Protein AF-B2J9I6-F1 (afdb_monomer_lite)

Radius of gyration: 10.82 Å; chains: 1; bounding box: 23×18×29 Å

Foldseek 3Di:
DEQADVPRPGRADWDDPDPPDDTDHCVVVVVQDDDDDPPDGHCVVSVVVVVVVVDDYD

Secondary structure (DSSP, 8-state):
-BSS-TT----S-EE-SSTTSPPEEGGG-TTT--PPPTTSPTTHHHHHHHHHTTPPP-

Structure (mmCIF, N/CA/C/O backbone):
data_AF-B2J9I6-F1
#
_entry.id   AF-B2J9I6-F1
#
loop_
_atom_site.group_PDB
_atom_site.id
_atom_site.type_symbol
_atom_site.label_atom_id
_atom_site.label_alt_id
_atom_site.label_comp_id
_atom_site.label_asym_id
_atom_site.label_entity_id
_atom_site.label_seq_id
_atom_site.pdbx_PDB_ins_code
_atom_site.Cartn_x
_atom_site.Cartn_y
_atom_site.Cartn_z
_atom_site.occupancy
_atom_site.B_iso_or_equiv
_atom_si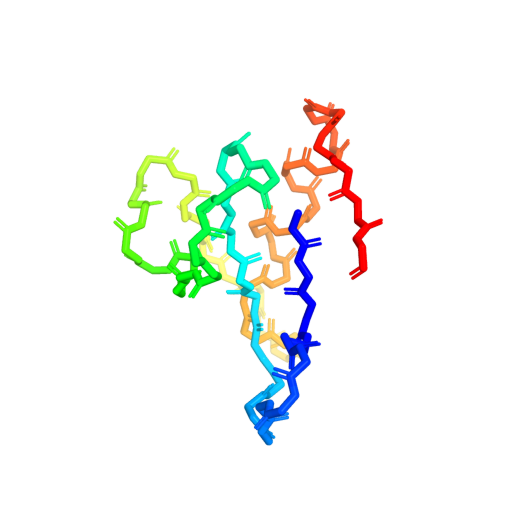te.auth_seq_id
_atom_site.auth_comp_id
_atom_site.auth_asym_id
_atom_site.auth_atom_id
_atom_site.pdbx_PDB_model_num
ATOM 1 N N . MET A 1 1 ? -3.448 2.019 4.599 1.00 95.38 1 MET A N 1
ATOM 2 C CA . MET A 1 1 ? -2.223 1.569 3.905 1.00 95.38 1 MET A CA 1
ATOM 3 C C . MET A 1 1 ? -1.026 2.292 4.484 1.00 95.38 1 MET A C 1
ATOM 5 O O . MET A 1 1 ? -1.212 3.384 4.999 1.00 95.38 1 MET A O 1
ATOM 9 N N . THR A 1 2 ? 0.158 1.695 4.430 1.00 95.31 2 THR A N 1
ATOM 10 C CA . THR A 1 2 ? 1.414 2.316 4.875 1.00 95.31 2 THR A CA 1
ATOM 11 C C . THR A 1 2 ? 2.590 1.738 4.090 1.00 95.31 2 THR A C 1
ATOM 13 O O . THR A 1 2 ? 2.494 0.622 3.586 1.00 95.31 2 THR A O 1
ATOM 16 N N . TRP A 1 3 ? 3.686 2.484 3.976 1.00 93.88 3 TRP A N 1
ATOM 17 C CA . TRP A 1 3 ? 4.924 2.026 3.327 1.00 93.88 3 TRP A CA 1
ATOM 18 C C . TRP A 1 3 ? 5.912 1.385 4.299 1.00 93.88 3 TRP A C 1
ATOM 20 O O . TRP A 1 3 ? 6.825 0.681 3.879 1.00 93.88 3 TRP A O 1
ATOM 30 N N . ARG A 1 4 ? 5.749 1.655 5.596 1.00 91.56 4 ARG A N 1
ATOM 31 C CA . ARG A 1 4 ? 6.605 1.119 6.648 1.00 91.56 4 ARG A CA 1
ATOM 32 C C . ARG A 1 4 ? 5.782 0.946 7.922 1.00 91.56 4 ARG A C 1
ATOM 34 O O . ARG A 1 4 ? 5.610 1.908 8.671 1.00 91.56 4 ARG A O 1
ATOM 41 N N . PRO A 1 5 ? 5.258 -0.262 8.174 1.00 89.56 5 PRO A N 1
ATOM 42 C CA . PRO A 1 5 ? 4.606 -0.575 9.43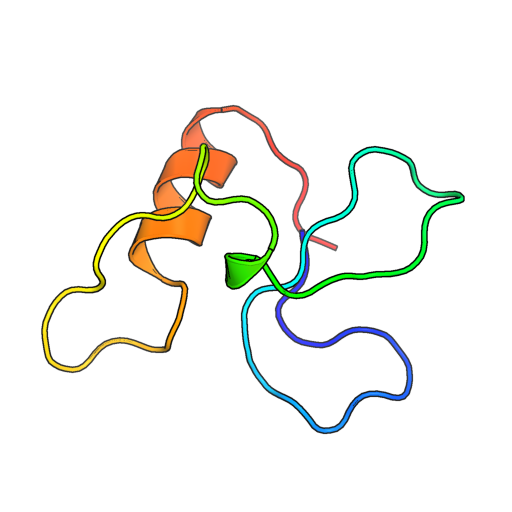5 1.00 89.56 5 PRO A CA 1
ATOM 43 C C . PRO A 1 5 ? 5.523 -0.274 10.634 1.00 89.56 5 PRO A C 1
ATOM 45 O O . PRO A 1 5 ? 6.740 -0.455 10.526 1.00 89.56 5 PRO A O 1
ATOM 48 N N . PRO A 1 6 ? 4.974 0.131 11.794 1.00 87.31 6 PRO A N 1
ATOM 49 C CA . PRO A 1 6 ? 5.765 0.311 13.008 1.00 87.31 6 PRO A CA 1
ATOM 50 C C . PRO A 1 6 ? 6.571 -0.950 13.343 1.00 87.31 6 PRO A C 1
ATOM 52 O O . PRO A 1 6 ? 6.016 -2.045 13.394 1.00 87.31 6 PRO A O 1
ATOM 55 N N . GLY A 1 7 ? 7.879 -0.794 13.555 1.00 86.50 7 GLY A N 1
ATOM 56 C CA . GLY A 1 7 ? 8.787 -1.908 13.853 1.00 86.50 7 GLY A CA 1
ATOM 57 C C . GLY A 1 7 ? 9.259 -2.718 12.638 1.00 86.50 7 GLY A C 1
ATOM 58 O O . GLY A 1 7 ? 10.038 -3.648 12.823 1.00 86.50 7 GLY A O 1
ATO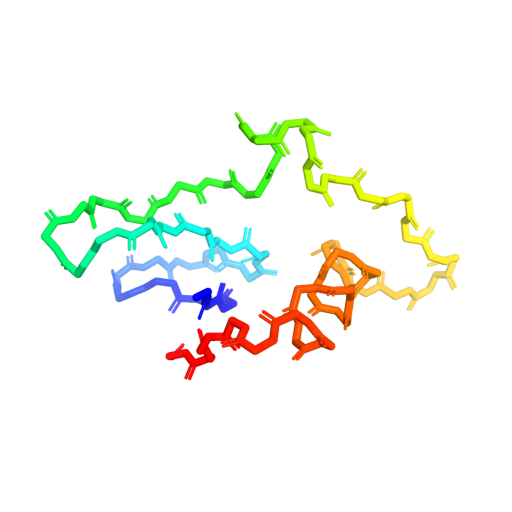M 59 N N . SER A 1 8 ? 8.842 -2.371 11.414 1.00 85.44 8 SER A N 1
ATOM 60 C CA . SER A 1 8 ? 9.341 -3.003 10.186 1.00 85.44 8 SER A CA 1
ATOM 61 C C . SER A 1 8 ? 10.492 -2.211 9.558 1.00 85.44 8 SER A C 1
ATOM 63 O O . SER A 1 8 ? 10.458 -0.979 9.487 1.00 85.44 8 SER A O 1
ATOM 65 N N . SER A 1 9 ? 11.507 -2.926 9.070 1.00 82.69 9 SER A N 1
ATOM 66 C CA . SER A 1 9 ? 12.573 -2.389 8.213 1.00 82.69 9 SER A CA 1
ATOM 67 C C . SER A 1 9 ? 12.216 -2.446 6.722 1.00 82.69 9 SER A C 1
ATOM 69 O O . SER A 1 9 ? 12.886 -1.817 5.900 1.00 82.69 9 SER A O 1
ATOM 71 N N . GLU A 1 10 ? 11.151 -3.166 6.363 1.00 82.62 10 GLU A N 1
ATOM 72 C CA . GLU A 1 10 ? 10.697 -3.315 4.986 1.00 82.62 10 GLU A CA 1
ATOM 73 C C . GLU A 1 10 ? 10.056 -2.014 4.490 1.00 82.62 10 GLU A C 1
ATOM 75 O O . GLU A 1 10 ? 9.231 -1.402 5.171 1.00 82.62 10 GLU A O 1
ATOM 80 N N . SER A 1 11 ? 10.455 -1.580 3.294 1.00 83.25 11 SER A N 1
ATOM 81 C CA . SER A 1 11 ? 9.925 -0.377 2.644 1.00 83.25 11 SER A CA 1
ATOM 82 C C . SER A 1 11 ? 9.102 -0.772 1.418 1.00 83.25 11 SER A C 1
ATOM 84 O O . SER A 1 11 ? 9.504 -0.527 0.283 1.00 83.25 11 SER A O 1
ATOM 86 N N . ALA A 1 12 ? 7.966 -1.420 1.672 1.00 90.06 12 ALA A N 1
ATOM 87 C CA . ALA A 1 12 ? 7.006 -1.880 0.670 1.00 90.06 12 ALA A CA 1
ATOM 88 C C . ALA A 1 12 ? 5.570 -1.574 1.122 1.00 90.06 12 ALA A C 1
ATOM 90 O O . ALA A 1 12 ? 5.308 -1.327 2.304 1.00 90.06 12 ALA A O 1
ATOM 91 N N . LEU A 1 13 ? 4.613 -1.583 0.191 1.00 95.75 13 LEU A N 1
ATOM 92 C CA . LEU A 1 13 ? 3.224 -1.266 0.516 1.00 95.75 13 LEU A CA 1
ATOM 93 C C . LEU A 1 13 ? 2.584 -2.342 1.411 1.00 95.75 13 LEU A C 1
ATOM 95 O O . LEU A 1 13 ? 2.505 -3.518 1.062 1.00 95.75 13 LEU A O 1
ATOM 99 N N . HIS A 1 14 ? 2.034 -1.913 2.541 1.00 96.38 14 HIS A N 1
ATOM 100 C CA . HIS A 1 14 ? 1.279 -2.747 3.465 1.00 96.38 14 HIS A CA 1
ATOM 101 C C . HIS A 1 14 ? -0.162 -2.261 3.602 1.00 96.38 14 HIS A C 1
ATOM 103 O O . HIS A 1 14 ? -0.452 -1.059 3.683 1.00 96.38 14 HIS A O 1
ATOM 109 N N . LEU A 1 15 ? -1.084 -3.217 3.664 1.00 96.94 15 LEU A N 1
ATOM 110 C CA . LEU A 1 15 ? -2.520 -2.996 3.748 1.00 96.94 15 LEU A CA 1
ATOM 111 C C . LEU A 1 15 ? -3.086 -3.618 5.027 1.00 96.94 1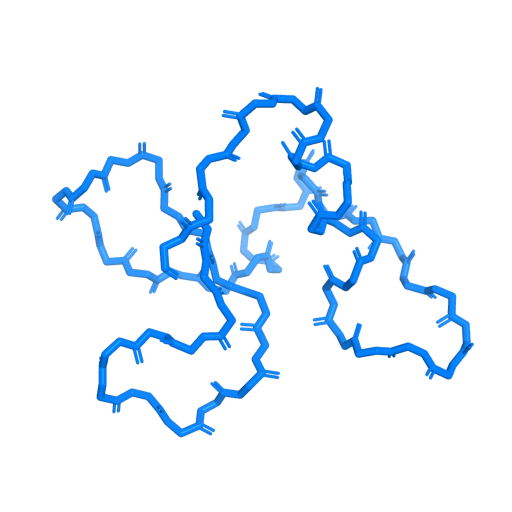5 LEU A C 1
ATOM 113 O O . LEU A 1 15 ? -2.579 -4.609 5.548 1.00 96.94 15 LEU A O 1
ATOM 117 N N . ARG A 1 16 ? -4.157 -3.000 5.518 1.00 96.44 16 ARG A N 1
ATOM 118 C CA . ARG A 1 16 ? -5.084 -3.538 6.515 1.00 96.44 16 ARG A CA 1
ATOM 119 C C . ARG A 1 16 ? -6.434 -2.874 6.290 1.00 96.44 16 ARG A C 1
ATOM 121 O O . ARG A 1 16 ? -6.460 -1.701 5.899 1.00 96.44 16 ARG A O 1
ATOM 128 N N . HIS A 1 17 ? -7.527 -3.588 6.514 1.00 94.69 17 HIS A N 1
ATOM 129 C CA . HIS A 1 17 ? -8.874 -3.047 6.328 1.00 94.69 17 HIS A CA 1
ATOM 130 C C . HIS A 1 17 ? -9.373 -2.373 7.599 1.00 94.69 17 HIS A C 1
ATOM 132 O O . HIS A 1 17 ? -10.054 -1.351 7.529 1.00 94.69 17 HIS A O 1
ATOM 138 N N . LYS A 1 18 ? -8.996 -2.912 8.761 1.00 94.44 18 LYS A N 1
ATOM 139 C CA . LYS A 1 18 ? -9.350 -2.370 10.077 1.00 94.44 18 LYS A CA 1
ATOM 140 C C . LYS A 1 18 ? -8.106 -1.944 10.844 1.00 94.44 18 LYS A C 1
ATOM 142 O O . LYS A 1 18 ? -7.041 -2.539 10.721 1.00 94.44 18 LYS A O 1
ATOM 147 N N . ALA A 1 19 ? -8.245 -0.934 11.701 1.00 91.19 19 ALA A N 1
ATOM 148 C CA . ALA A 1 19 ? -7.140 -0.455 12.534 1.00 91.19 19 ALA A CA 1
ATOM 149 C C . ALA A 1 19 ? -6.647 -1.494 13.564 1.00 91.19 19 ALA A C 1
ATOM 151 O O . ALA A 1 19 ? -5.516 -1.389 14.031 1.00 91.19 19 ALA A O 1
ATOM 152 N N . SER A 1 20 ? -7.476 -2.487 13.898 1.00 92.94 20 SER A N 1
ATOM 153 C CA . SER A 1 20 ? -7.135 -3.601 14.788 1.00 92.94 20 SER A CA 1
ATOM 154 C C . SER A 1 20 ? -6.385 -4.741 14.095 1.00 92.94 20 SER A C 1
ATOM 156 O O . SER A 1 20 ? -5.851 -5.614 14.770 1.00 92.94 20 SER A O 1
ATOM 158 N N . GLU A 1 21 ? -6.357 -4.765 12.763 1.00 94.44 21 GLU A N 1
ATOM 159 C CA . GLU A 1 21 ? -5.658 -5.799 12.006 1.00 94.44 21 GLU A CA 1
ATOM 160 C C . GLU A 1 21 ? -4.160 -5.493 11.926 1.00 94.44 21 GLU A C 1
ATOM 162 O O . GLU A 1 21 ? -3.728 -4.331 11.873 1.00 94.44 21 GLU A O 1
ATOM 167 N N . ALA A 1 22 ? -3.366 -6.563 11.886 1.00 94.06 22 ALA A N 1
ATOM 168 C CA . ALA A 1 22 ? -1.952 -6.469 11.574 1.00 94.06 22 ALA A CA 1
ATOM 169 C C . ALA A 1 22 ? -1.758 -5.922 10.154 1.00 94.06 22 ALA A C 1
ATOM 171 O O . ALA A 1 22 ? -2.563 -6.172 9.254 1.00 94.06 22 ALA A O 1
ATOM 172 N N . TRP A 1 23 ? -0.669 -5.188 9.948 1.00 95.12 23 TRP A N 1
ATOM 173 C CA . TRP A 1 23 ? -0.239 -4.803 8.611 1.00 95.12 23 TRP A CA 1
ATOM 174 C C . TRP A 1 23 ? 0.216 -6.040 7.842 1.00 95.12 23 TRP A C 1
ATOM 176 O O . TRP A 1 23 ? 1.014 -6.824 8.349 1.00 95.12 23 TRP A O 1
ATOM 186 N N . ARG A 1 24 ? -0.293 -6.211 6.623 1.00 95.31 24 ARG A N 1
ATOM 187 C CA . ARG A 1 24 ? 0.030 -7.343 5.746 1.00 95.31 24 ARG A CA 1
ATOM 188 C C . ARG A 1 24 ? 0.525 -6.822 4.407 1.00 95.31 24 ARG A C 1
ATOM 190 O O . ARG A 1 24 ? 0.143 -5.719 4.006 1.00 95.31 24 ARG A O 1
ATOM 197 N N . SER A 1 25 ? 1.370 -7.584 3.722 1.00 95.06 25 SER A N 1
ATOM 198 C CA . SER A 1 25 ? 1.890 -7.161 2.418 1.00 95.06 25 SER A CA 1
ATOM 199 C C . SER A 1 25 ? 0.735 -6.970 1.433 1.00 95.06 25 SER A C 1
ATOM 201 O O . SER A 1 25 ? -0.204 -7.769 1.405 1.00 95.06 25 SER A O 1
ATOM 203 N N . TYR A 1 26 ? 0.787 -5.930 0.594 1.00 95.75 26 TYR A N 1
ATOM 204 C CA . TYR A 1 26 ? -0.247 -5.708 -0.426 1.00 95.75 26 TYR A CA 1
ATOM 205 C C . TYR A 1 26 ? -0.397 -6.898 -1.391 1.00 95.75 26 TYR A C 1
ATOM 207 O O . TYR A 1 26 ? -1.484 -7.117 -1.922 1.00 95.75 26 TYR A O 1
ATOM 215 N N . LYS A 1 27 ? 0.667 -7.693 -1.572 1.00 95.50 27 LYS A N 1
ATOM 216 C CA . LYS A 1 27 ? 0.687 -8.897 -2.418 1.00 95.50 27 LYS A CA 1
ATOM 217 C C . LYS A 1 27 ? -0.250 -9.996 -1.919 1.00 95.50 27 LYS A C 1
ATOM 219 O O . LYS A 1 27 ? -0.692 -10.821 -2.710 1.00 95.50 27 LYS A O 1
ATOM 224 N N . GLU A 1 28 ? -0.591 -9.991 -0.631 1.00 96.75 28 GLU A N 1
ATOM 225 C CA . GLU A 1 28 ? -1.570 -10.923 -0.057 1.00 96.75 28 GLU A CA 1
ATOM 226 C C . GLU A 1 28 ? -3.018 -10.567 -0.429 1.00 96.75 28 GLU A C 1
ATOM 228 O O . GLU A 1 28 ? -3.940 -11.325 -0.133 1.00 96.75 28 GLU A O 1
ATOM 233 N N . PHE A 1 29 ? -3.226 -9.427 -1.093 1.00 96.00 29 PHE A N 1
ATOM 234 C CA . PHE A 1 29 ? -4.523 -8.956 -1.562 1.00 96.00 29 PHE A CA 1
ATOM 235 C C . PHE A 1 29 ? -4.505 -8.797 -3.092 1.00 96.00 29 PHE A C 1
ATOM 237 O O . PHE A 1 29 ? -4.481 -7.669 -3.603 1.00 96.00 29 PHE A O 1
ATOM 244 N N . PRO A 1 30 ? -4.528 -9.908 -3.857 1.00 96.00 30 PRO A N 1
ATOM 245 C CA . PRO A 1 30 ? -4.419 -9.874 -5.317 1.00 96.00 30 PRO A CA 1
ATOM 246 C C . PRO A 1 30 ? -5.531 -9.056 -5.988 1.00 96.00 30 PRO A C 1
ATOM 248 O O . PRO A 1 30 ? -5.331 -8.524 -7.072 1.00 96.00 30 PRO A O 1
ATOM 251 N N . GLN A 1 31 ? -6.678 -8.874 -5.327 1.00 96.50 31 GLN A N 1
ATOM 252 C CA . GLN A 1 31 ? -7.774 -8.024 -5.800 1.00 96.50 31 GLN A CA 1
ATOM 253 C C . GLN A 1 31 ? -7.428 -6.526 -5.878 1.00 96.50 31 GLN A C 1
ATOM 255 O O . GLN A 1 31 ? -8.165 -5.757 -6.497 1.00 96.50 31 GLN A O 1
ATOM 260 N N . TYR A 1 32 ? -6.356 -6.091 -5.214 1.00 96.62 32 TYR A N 1
ATOM 261 C CA . TYR A 1 32 ? -5.873 -4.710 -5.261 1.00 96.62 32 TYR A CA 1
ATOM 262 C C . TYR A 1 32 ? -4.566 -4.567 -6.034 1.00 96.62 32 TYR A C 1
ATOM 264 O O . TYR A 1 32 ? -4.264 -3.462 -6.480 1.00 96.62 32 TYR A O 1
ATOM 272 N N . ALA A 1 33 ? -3.803 -5.652 -6.167 1.00 96.44 33 ALA A N 1
ATOM 273 C CA . ALA A 1 33 ? -2.474 -5.631 -6.748 1.00 96.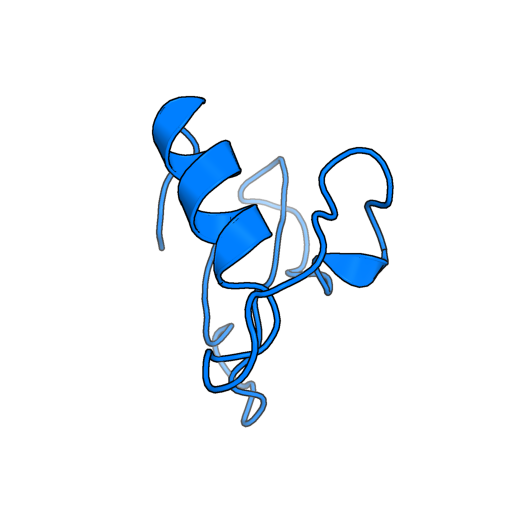44 33 ALA A CA 1
ATOM 274 C C . ALA A 1 33 ? -2.515 -5.214 -8.225 1.00 96.44 33 ALA A C 1
ATOM 276 O O . ALA A 1 33 ? -3.175 -5.836 -9.056 1.00 96.44 33 ALA A O 1
ATOM 277 N N . LEU A 1 34 ? -1.769 -4.159 -8.539 1.00 97.06 34 LEU A N 1
ATOM 278 C CA . LEU A 1 34 ? -1.508 -3.689 -9.893 1.00 97.06 34 LEU A CA 1
ATOM 279 C C . LEU A 1 34 ? -0.007 -3.774 -10.187 1.00 97.06 34 LEU A C 1
ATOM 281 O O . LEU A 1 34 ? 0.791 -3.548 -9.273 1.00 97.06 34 LEU A O 1
ATOM 285 N N . PRO A 1 35 ? 0.382 -4.076 -11.438 1.00 95.69 35 PRO A N 1
ATOM 286 C CA . PRO A 1 35 ? 1.782 -4.102 -11.831 1.00 95.69 35 PRO A CA 1
ATOM 287 C C . PRO A 1 35 ? 2.381 -2.694 -11.783 1.00 95.69 35 PRO A C 1
ATOM 289 O O . PRO A 1 35 ? 1.766 -1.730 -12.248 1.00 95.69 35 PRO A O 1
ATOM 292 N N . ASP A 1 36 ? 3.589 -2.586 -11.238 1.00 95.50 36 ASP A N 1
ATOM 293 C CA . ASP A 1 36 ? 4.298 -1.312 -11.156 1.00 95.50 36 ASP A CA 1
ATOM 294 C C . ASP A 1 36 ? 4.978 -0.959 -12.487 1.00 95.50 36 ASP A C 1
ATOM 296 O O . ASP A 1 36 ? 5.495 -1.848 -13.174 1.00 95.50 36 ASP A O 1
ATOM 300 N N . PRO A 1 37 ? 5.022 0.331 -12.870 1.00 94.31 37 PRO A N 1
ATOM 301 C CA . PRO A 1 37 ? 5.829 0.761 -13.999 1.00 94.31 37 PRO A CA 1
ATOM 302 C C . PRO A 1 37 ? 7.325 0.541 -13.716 1.00 94.31 37 PRO A C 1
ATOM 304 O O . PRO A 1 37 ? 7.759 0.651 -12.563 1.00 94.31 37 PRO A O 1
ATOM 307 N N . PRO A 1 38 ? 8.147 0.303 -14.752 1.00 94.81 38 PRO A N 1
ATOM 308 C CA . PRO A 1 38 ? 9.592 0.195 -14.587 1.00 94.81 38 PRO A CA 1
ATOM 309 C C . PRO A 1 38 ? 10.187 1.425 -13.883 1.00 94.81 38 PRO A C 1
ATOM 311 O O . PRO A 1 38 ? 9.875 2.560 -14.240 1.00 94.81 38 PRO A O 1
ATOM 314 N N . GLY A 1 39 ? 11.061 1.197 -12.899 1.00 92.44 39 GLY A N 1
ATOM 315 C CA . GLY A 1 39 ? 11.767 2.259 -12.169 1.00 92.44 39 GLY A CA 1
ATOM 316 C C . GLY A 1 39 ? 11.033 2.835 -10.951 1.00 92.44 39 GLY A C 1
ATOM 317 O O . GLY A 1 39 ? 11.572 3.730 -10.305 1.00 92.44 39 GLY A O 1
ATOM 318 N N . PHE A 1 40 ? 9.845 2.328 -10.611 1.00 91.69 40 PHE A N 1
ATOM 319 C CA . PHE A 1 40 ? 9.108 2.733 -9.410 1.00 91.69 40 PHE A CA 1
ATOM 320 C C . PHE A 1 40 ? 9.248 1.721 -8.269 1.00 91.69 40 PHE A C 1
ATOM 322 O O . PHE A 1 40 ? 9.564 0.551 -8.486 1.00 91.69 40 PHE A O 1
ATOM 329 N N . SER A 1 41 ? 8.999 2.189 -7.043 1.00 89.81 41 SER A N 1
ATOM 330 C CA . SER A 1 41 ? 8.978 1.339 -5.852 1.00 89.81 41 SER A CA 1
ATOM 331 C C . SER A 1 41 ? 7.881 0.280 -5.928 1.00 89.81 41 SER A C 1
ATOM 333 O O . SER A 1 41 ? 6.794 0.522 -6.453 1.00 89.81 41 SER A O 1
ATOM 335 N N . GLU A 1 42 ? 8.150 -0.870 -5.321 1.00 92.31 42 GLU A N 1
ATOM 336 C CA . GLU A 1 42 ? 7.214 -1.986 -5.273 1.00 92.31 42 GLU A CA 1
ATOM 337 C C . GLU A 1 42 ? 5.908 -1.621 -4.539 1.00 92.31 42 GLU A C 1
ATOM 339 O O . GLU A 1 42 ? 5.914 -1.226 -3.374 1.00 92.31 42 GLU A O 1
ATOM 344 N N . GLY A 1 43 ? 4.775 -1.771 -5.221 1.00 94.88 43 GLY A N 1
ATOM 345 C CA . GLY A 1 43 ? 3.439 -1.410 -4.755 1.00 94.88 43 GLY A CA 1
ATOM 346 C C . GLY A 1 43 ? 2.993 0.003 -5.140 1.00 94.88 43 GLY A C 1
ATOM 347 O O . GLY A 1 43 ? 1.894 0.405 -4.754 1.00 94.88 43 GLY A O 1
ATOM 348 N N . TYR A 1 44 ? 3.783 0.770 -5.896 1.00 95.69 44 TYR A N 1
ATOM 349 C CA . TYR A 1 44 ? 3.466 2.150 -6.281 1.00 95.69 44 TYR A CA 1
ATOM 350 C C . TYR A 1 44 ? 2.146 2.292 -7.054 1.00 95.69 44 TYR A C 1
ATOM 352 O O . TYR A 1 44 ? 1.302 3.118 -6.693 1.00 95.69 44 TYR A O 1
ATOM 360 N N . ALA A 1 45 ? 1.917 1.471 -8.080 1.00 97.25 45 ALA A N 1
ATOM 361 C CA . ALA A 1 45 ? 0.681 1.511 -8.859 1.00 97.25 45 ALA A CA 1
ATOM 362 C C . ALA A 1 45 ? -0.535 1.152 -7.994 1.00 97.25 45 ALA A C 1
ATOM 364 O O . ALA A 1 45 ? -1.583 1.803 -8.066 1.00 97.25 45 ALA A O 1
ATOM 365 N N . THR A 1 46 ? -0.367 0.152 -7.125 1.00 98.06 46 THR A N 1
ATOM 366 C CA . THR A 1 46 ? -1.394 -0.269 -6.165 1.00 98.06 46 THR A CA 1
ATOM 367 C C . THR A 1 46 ? -1.722 0.861 -5.189 1.00 98.06 46 THR A C 1
ATOM 369 O O . THR A 1 46 ? -2.893 1.187 -4.993 1.00 98.06 46 THR A O 1
ATOM 372 N N . PHE A 1 47 ? -0.705 1.520 -4.631 1.00 97.31 47 PHE A N 1
ATOM 373 C CA . PHE A 1 47 ? -0.860 2.672 -3.743 1.00 97.31 47 PHE A CA 1
ATOM 374 C C . PHE A 1 47 ? -1.684 3.786 -4.399 1.00 97.31 47 PHE A C 1
ATOM 376 O O . PHE A 1 47 ? -2.667 4.242 -3.814 1.00 97.31 47 PHE A O 1
ATOM 383 N N . LEU A 1 48 ? -1.348 4.180 -5.632 1.00 97.38 48 LEU A N 1
ATOM 384 C CA . LEU A 1 48 ? -2.083 5.223 -6.351 1.00 97.38 48 LEU A CA 1
ATOM 385 C C . LEU A 1 48 ? -3.548 4.841 -6.599 1.00 97.38 48 LEU A C 1
ATOM 387 O O . LEU A 1 48 ? -4.443 5.675 -6.447 1.00 97.38 48 LEU A O 1
ATOM 391 N N . ALA A 1 49 ? -3.814 3.590 -6.978 1.00 97.81 49 ALA A N 1
ATOM 392 C CA . ALA A 1 49 ? -5.175 3.118 -7.216 1.00 97.81 49 ALA A CA 1
ATOM 393 C C . ALA A 1 49 ? -6.013 3.082 -5.932 1.00 97.81 49 ALA A C 1
ATOM 395 O O . ALA A 1 49 ? -7.188 3.451 -5.952 1.00 97.81 49 ALA A O 1
ATOM 396 N N . LEU A 1 50 ? -5.417 2.673 -4.811 1.00 97.81 50 LEU A N 1
ATOM 397 C CA . LEU A 1 50 ? -6.078 2.668 -3.509 1.00 97.81 50 LEU A CA 1
ATOM 398 C C . LEU A 1 50 ? -6.316 4.089 -2.990 1.00 97.81 50 LEU A C 1
ATOM 400 O O . LEU A 1 50 ? -7.398 4.369 -2.473 1.00 97.81 50 LEU A O 1
ATOM 404 N N . LEU A 1 51 ? -5.369 5.006 -3.201 1.00 97.12 51 LEU A N 1
ATOM 405 C CA . LEU A 1 51 ? -5.520 6.414 -2.834 1.00 97.12 51 LEU A CA 1
ATOM 406 C C . LEU A 1 51 ? -6.707 7.055 -3.569 1.00 97.12 51 LEU A C 1
ATOM 408 O O . LEU A 1 51 ? -7.531 7.718 -2.946 1.00 97.12 51 LEU A O 1
ATOM 412 N N . LYS A 1 52 ? -6.877 6.757 -4.865 1.00 97.62 52 LYS A N 1
ATOM 413 C CA . LYS A 1 52 ? -8.063 7.167 -5.648 1.00 97.62 52 LYS A CA 1
ATOM 414 C C . LYS A 1 52 ? -9.378 6.569 -5.130 1.00 97.62 52 LYS A C 1
ATOM 416 O O . LYS A 1 52 ? -10.439 7.125 -5.386 1.00 97.62 52 LYS A O 1
ATOM 421 N N . LYS A 1 53 ? -9.321 5.446 -4.407 1.00 96.81 53 LYS A N 1
ATOM 422 C CA . LYS A 1 53 ? -10.466 4.799 -3.741 1.00 96.81 53 LYS A CA 1
ATOM 423 C C . LYS A 1 53 ? -10.630 5.245 -2.281 1.00 96.81 53 LYS A C 1
ATOM 425 O O . LYS A 1 53 ? -11.283 4.548 -1.509 1.00 96.81 53 LYS A O 1
ATOM 430 N N . ASN A 1 54 ? -10.041 6.379 -1.894 1.00 96.06 54 ASN A N 1
ATOM 431 C CA . ASN A 1 54 ? -10.111 6.955 -0.547 1.00 96.06 54 ASN A CA 1
ATOM 432 C C . ASN A 1 54 ? -9.522 6.070 0.566 1.00 96.06 54 ASN A C 1
ATOM 434 O O . ASN A 1 54 ? -9.876 6.221 1.741 1.00 96.06 54 ASN A O 1
ATOM 438 N N . TRP A 1 55 ? -8.600 5.162 0.231 1.00 96.31 55 TRP A N 1
ATOM 439 C CA . TRP A 1 55 ? -7.814 4.488 1.260 1.00 96.31 55 TRP A CA 1
ATOM 440 C C . TRP A 1 55 ? -6.949 5.501 2.007 1.00 96.31 55 TRP A C 1
ATOM 442 O O . TRP A 1 55 ? -6.341 6.385 1.408 1.00 96.31 55 TRP A O 1
ATOM 452 N N . GLN A 1 56 ? -6.863 5.340 3.324 1.00 95.31 56 GLN A N 1
ATOM 453 C CA . GLN A 1 56 ? -6.075 6.225 4.178 1.00 95.31 56 GLN A CA 1
ATOM 454 C C . GLN A 1 56 ? -4.609 5.790 4.204 1.00 95.31 56 GLN A C 1
ATOM 456 O O . GLN A 1 56 ? -4.324 4.608 4.436 1.00 95.31 56 GLN A O 1
ATOM 461 N N . LEU A 1 57 ? -3.695 6.735 3.978 1.00 93.88 57 LEU A N 1
ATOM 462 C CA . LEU A 1 57 ? -2.259 6.558 4.192 1.00 93.88 57 LEU A CA 1
ATOM 463 C C . LEU A 1 57 ? -1.931 6.863 5.662 1.00 93.88 57 LEU A C 1
ATOM 465 O O . LEU A 1 57 ? -2.317 7.918 6.158 1.00 93.88 57 LEU A O 1
ATOM 469 N N . LEU A 1 58 ? -1.260 5.925 6.334 1.00 89.88 58 LEU A N 1
ATOM 470 C CA . LEU A 1 58 ? -0.848 5.998 7.739 1.00 89.88 58 LEU A CA 1
ATOM 471 C C . LEU A 1 58 ? 0.672 5.932 7.875 1.00 89.88 58 LEU A C 1
ATOM 473 O O . LEU A 1 58 ? 1.293 5.161 7.100 1.00 89.88 58 LEU A O 1
#

Sequence (58 aa):
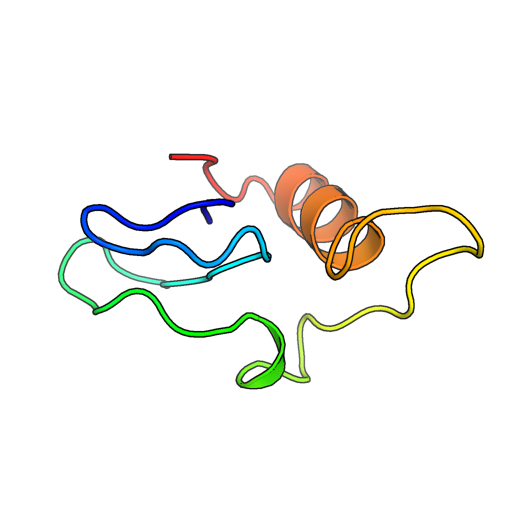MTWRPPGSSESALHLRHKASEAWRSYKEFPQYALPDPPGFSEGYATFLALLKKNWQLL

Organism: Nostoc punctiforme (strain ATCC 29133 / PCC 73102) (NCBI:txid63737)

pLDDT: mean 93.94, std 3.84, range [82.62, 98.06]